Protein AF-A0A3A4UJH0-F1 (afdb_monomer_lite)

Sequence (77 aa):
MPVIEVKLRKWGHSLGVIIPKEIIEREKVRENQTIRIMLMKDSAKVLQETFGMAKGLLKKPAQQIKDELRAELYDDG

Structure (mmCIF, N/CA/C/O backbone):
data_AF-A0A3A4UJH0-F1
#
_entry.id   AF-A0A3A4UJH0-F1
#
loop_
_atom_site.group_PDB
_atom_site.id
_atom_site.type_symbol
_atom_site.label_atom_id
_atom_site.label_alt_id
_atom_site.label_comp_id
_atom_site.label_asym_id
_atom_site.label_entity_id
_atom_site.label_seq_id
_atom_site.pdbx_PDB_ins_code
_atom_site.Cartn_x
_atom_site.Cartn_y
_atom_site.Cartn_z
_atom_site.occupancy
_atom_site.B_iso_or_equiv
_atom_site.auth_seq_id
_atom_site.auth_comp_id
_atom_site.auth_asym_id
_atom_site.auth_atom_id
_atom_site.pdbx_PDB_model_num
ATOM 1 N N . MET A 1 1 ? -4.592 -17.922 -3.499 1.00 64.50 1 MET A N 1
ATOM 2 C CA . MET A 1 1 ? -4.396 -16.678 -2.724 1.00 64.50 1 MET A CA 1
ATOM 3 C C . MET A 1 1 ? -4.757 -15.512 -3.627 1.00 64.50 1 MET A C 1
ATOM 5 O O . MET A 1 1 ? -4.197 -15.463 -4.718 1.00 64.50 1 MET A O 1
ATOM 9 N N . PRO A 1 2 ? -5.711 -14.645 -3.255 1.00 69.25 2 PRO A N 1
ATOM 10 C CA . PRO A 1 2 ? -6.026 -13.469 -4.059 1.00 69.25 2 PRO A CA 1
ATOM 11 C C . PRO A 1 2 ? -4.836 -12.501 -4.045 1.00 69.25 2 PRO A C 1
ATOM 13 O O . PRO A 1 2 ? -4.318 -12.167 -2.982 1.00 69.25 2 PRO A O 1
ATOM 16 N N . VAL A 1 3 ? -4.396 -12.076 -5.229 1.00 80.81 3 VAL A N 1
ATOM 17 C CA . VAL A 1 3 ? -3.400 -11.012 -5.397 1.00 80.81 3 VAL A CA 1
ATOM 18 C C . VAL A 1 3 ? -4.161 -9.755 -5.791 1.00 80.81 3 VAL A C 1
ATOM 20 O O . VAL A 1 3 ? -4.946 -9.786 -6.736 1.00 80.81 3 VAL A O 1
ATOM 23 N N . ILE A 1 4 ? -3.964 -8.671 -5.041 1.00 84.75 4 ILE A N 1
ATOM 24 C CA . ILE A 1 4 ? -4.586 -7.375 -5.317 1.00 84.75 4 ILE A CA 1
ATOM 25 C C . ILE A 1 4 ? -3.507 -6.370 -5.702 1.00 84.75 4 ILE A C 1
ATOM 27 O O . ILE A 1 4 ? -2.491 -6.245 -5.018 1.00 84.75 4 ILE A O 1
ATOM 31 N N . GLU A 1 5 ? -3.733 -5.651 -6.795 1.00 84.31 5 GLU A N 1
ATOM 32 C CA . GLU A 1 5 ? -2.879 -4.539 -7.192 1.00 84.31 5 GLU A CA 1
ATOM 33 C C . GLU A 1 5 ? -3.441 -3.246 -6.604 1.00 84.31 5 GLU A C 1
ATOM 35 O O . GLU A 1 5 ? -4.616 -2.915 -6.767 1.00 84.31 5 GLU A O 1
ATOM 40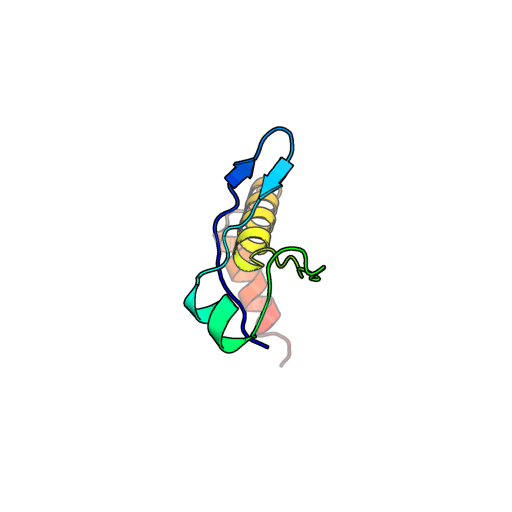 N N . VAL A 1 6 ? -2.604 -2.528 -5.864 1.00 88.50 6 VAL A N 1
ATOM 41 C CA . VAL A 1 6 ? -3.009 -1.362 -5.081 1.00 88.50 6 VAL A CA 1
ATOM 42 C C . VAL A 1 6 ? -1.894 -0.332 -5.080 1.00 88.50 6 VAL A C 1
ATOM 44 O O . VAL A 1 6 ? -0.708 -0.652 -4.993 1.00 88.50 6 VAL A O 1
ATOM 47 N N . LYS A 1 7 ? -2.273 0.944 -5.150 1.00 89.44 7 LYS A N 1
ATOM 48 C CA . LYS A 1 7 ? -1.314 2.047 -5.138 1.00 89.44 7 LYS A CA 1
ATOM 49 C C . LYS A 1 7 ? -0.998 2.464 -3.705 1.00 89.44 7 LYS A C 1
ATOM 51 O O . LYS A 1 7 ? -1.892 2.878 -2.969 1.00 89.44 7 LYS A O 1
ATOM 56 N N . LEU A 1 8 ? 0.284 2.435 -3.347 1.00 91.88 8 LEU A N 1
ATOM 57 C CA . LEU A 1 8 ? 0.767 2.973 -2.076 1.00 91.88 8 LEU A CA 1
ATOM 58 C C . LEU A 1 8 ? 0.538 4.489 -1.997 1.00 91.88 8 LEU A C 1
ATOM 60 O O . LEU A 1 8 ? 0.712 5.220 -2.979 1.00 91.88 8 LEU A O 1
ATOM 64 N N . ARG A 1 9 ? 0.160 4.971 -0.812 1.00 92.62 9 ARG A N 1
ATOM 65 C CA . ARG A 1 9 ? -0.066 6.394 -0.519 1.00 92.62 9 ARG A CA 1
ATOM 66 C C . ARG A 1 9 ? 0.701 6.805 0.733 1.00 92.62 9 ARG A C 1
ATOM 68 O O . ARG A 1 9 ? 0.903 5.996 1.630 1.00 92.62 9 ARG A O 1
ATOM 75 N N . LYS A 1 10 ? 1.123 8.070 0.804 1.00 95.56 10 LYS A N 1
ATOM 76 C CA . LYS A 1 10 ? 1.764 8.620 2.005 1.00 95.56 10 LYS A CA 1
ATOM 77 C C . LYS A 1 10 ? 0.738 8.725 3.131 1.00 95.56 10 LYS A C 1
ATOM 79 O O . LYS A 1 10 ? -0.318 9.322 2.944 1.00 95.56 10 LYS A O 1
ATOM 84 N N . TRP A 1 11 ? 1.090 8.196 4.293 1.00 95.69 11 TRP A N 1
ATOM 85 C CA . TRP A 1 11 ? 0.358 8.349 5.542 1.00 95.69 11 TRP A CA 1
ATOM 86 C C . TRP A 1 11 ? 1.346 8.807 6.613 1.00 95.69 11 TRP A C 1
ATOM 88 O O . TRP A 1 11 ? 2.130 8.017 7.134 1.00 95.69 11 TRP A O 1
ATOM 98 N N . GLY A 1 12 ? 1.361 10.108 6.912 1.00 93.25 12 GLY A N 1
ATOM 99 C CA . GLY A 1 12 ? 2.336 10.688 7.840 1.00 93.25 12 GLY A CA 1
ATOM 100 C C . GLY A 1 12 ? 3.782 10.430 7.393 1.00 93.25 12 GLY A C 1
ATOM 101 O O . GLY A 1 12 ? 4.171 10.821 6.289 1.00 93.25 12 GLY A O 1
ATOM 102 N N . HIS A 1 13 ? 4.562 9.756 8.244 1.00 96.12 13 HIS A N 1
ATOM 103 C CA . HIS A 1 13 ? 5.941 9.321 7.978 1.00 96.12 13 HIS A CA 1
ATOM 104 C C . HIS A 1 13 ? 6.016 7.868 7.454 1.00 96.12 13 HIS A C 1
ATOM 106 O O . HIS A 1 13 ? 6.996 7.152 7.650 1.00 96.12 13 HIS A O 1
ATOM 112 N N . SER A 1 14 ? 4.951 7.366 6.832 1.00 94.19 14 SER A N 1
ATOM 113 C CA . SER A 1 14 ? 4.879 5.988 6.340 1.00 94.19 14 SER A CA 1
ATOM 114 C C . SER A 1 14 ? 4.171 5.905 4.990 1.00 94.19 14 SER A C 1
ATOM 116 O O . SER A 1 14 ? 3.574 6.874 4.513 1.00 94.19 14 SER A O 1
ATOM 118 N N . LEU A 1 15 ? 4.256 4.735 4.356 1.00 92.56 15 LEU A N 1
ATOM 119 C CA . LEU A 1 15 ? 3.428 4.379 3.210 1.00 92.56 15 LEU A CA 1
ATOM 120 C C . LEU A 1 15 ? 2.321 3.439 3.680 1.00 92.56 15 LEU A C 1
ATOM 122 O O . LEU A 1 15 ? 2.589 2.434 4.332 1.00 92.56 15 LEU A O 1
ATOM 126 N N . GLY A 1 16 ? 1.086 3.789 3.344 1.00 92.38 16 GLY A N 1
ATOM 127 C CA . GLY A 1 16 ? -0.099 2.984 3.583 1.00 92.38 16 GLY A CA 1
ATOM 128 C C . GLY A 1 16 ? -0.670 2.433 2.282 1.00 92.38 16 GLY A C 1
ATOM 129 O O . GLY A 1 16 ? -0.384 2.920 1.183 1.00 92.38 16 GLY A O 1
ATOM 130 N N . VAL A 1 17 ? -1.518 1.426 2.434 1.00 91.38 17 VAL A N 1
ATOM 131 C CA . VAL A 1 17 ? -2.292 0.808 1.362 1.00 91.38 17 VAL A CA 1
ATOM 132 C C . VAL A 1 17 ? -3.762 0.804 1.763 1.00 91.38 17 VAL A C 1
ATOM 134 O O . VAL A 1 17 ? -4.084 0.568 2.924 1.00 91.38 17 VAL A O 1
AT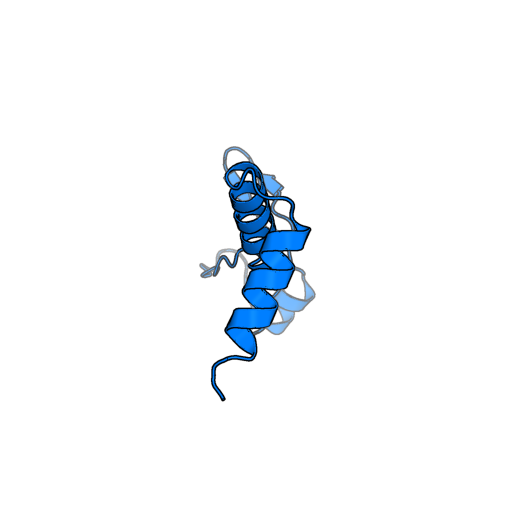OM 137 N N . ILE A 1 18 ? -4.650 1.095 0.815 1.00 91.06 18 ILE A N 1
ATOM 138 C CA . ILE A 1 18 ? -6.098 1.011 1.022 1.00 91.06 18 ILE A CA 1
ATOM 139 C C . ILE A 1 18 ? -6.550 -0.327 0.448 1.00 91.06 18 ILE A C 1
ATOM 141 O O . ILE A 1 18 ? -6.332 -0.594 -0.733 1.00 91.06 18 ILE A O 1
ATOM 145 N N . ILE A 1 19 ? -7.150 -1.168 1.288 1.00 90.56 19 ILE A N 1
ATOM 146 C CA . ILE A 1 19 ? -7.698 -2.462 0.877 1.00 90.56 19 ILE A CA 1
ATOM 147 C C . ILE A 1 19 ? -9.165 -2.247 0.470 1.00 90.56 19 ILE A C 1
ATOM 149 O O . ILE A 1 19 ? -9.915 -1.669 1.260 1.00 90.56 19 ILE A O 1
ATOM 153 N N . PRO A 1 20 ? -9.589 -2.682 -0.730 1.00 90.56 20 PRO A N 1
ATOM 154 C CA . PRO A 1 20 ? -10.979 -2.564 -1.166 1.00 90.56 20 PRO A CA 1
ATOM 155 C C . PRO A 1 20 ? -11.952 -3.264 -0.211 1.00 90.56 20 PRO A C 1
ATOM 157 O O . PRO A 1 20 ? -11.651 -4.334 0.331 1.00 90.56 20 PRO A O 1
ATOM 160 N N . LYS A 1 21 ? -13.136 -2.672 -0.020 1.00 90.94 21 LYS A N 1
ATOM 161 C CA . LYS A 1 21 ? -14.131 -3.147 0.952 1.00 90.94 21 LYS A CA 1
ATOM 162 C C . LYS A 1 21 ? -14.598 -4.570 0.645 1.00 90.94 21 LYS A C 1
ATOM 164 O O . LYS A 1 21 ? -14.786 -5.365 1.559 1.00 90.94 21 LYS A O 1
ATOM 169 N N . GLU A 1 22 ? -14.705 -4.915 -0.632 1.00 92.00 22 GLU A N 1
ATOM 170 C CA . GLU A 1 22 ? -15.157 -6.226 -1.099 1.00 92.00 22 GLU A CA 1
ATOM 171 C C . GLU A 1 22 ? -14.209 -7.344 -0.641 1.00 92.00 22 GLU A C 1
ATOM 173 O O . GLU A 1 22 ? -14.645 -8.458 -0.349 1.00 92.00 22 GLU A O 1
ATOM 178 N N . ILE A 1 23 ? -12.907 -7.044 -0.552 1.00 90.62 23 ILE A N 1
ATOM 179 C CA . ILE A 1 23 ? -11.887 -7.976 -0.060 1.00 90.62 23 ILE A CA 1
ATOM 180 C C . ILE A 1 23 ? -11.978 -8.104 1.460 1.00 90.62 23 ILE A C 1
ATOM 182 O O . ILE A 1 23 ? -11.930 -9.216 1.979 1.00 90.62 23 ILE A O 1
ATOM 186 N N . ILE A 1 24 ? -12.165 -6.987 2.170 1.00 91.62 24 ILE A N 1
ATOM 187 C CA . ILE A 1 24 ? -12.347 -6.979 3.629 1.00 91.62 24 ILE A CA 1
ATOM 188 C C . ILE A 1 24 ? -13.557 -7.827 4.036 1.00 91.62 24 ILE A C 1
ATOM 190 O O . ILE A 1 24 ? -13.448 -8.665 4.932 1.00 91.62 24 ILE A O 1
ATOM 194 N N . GLU A 1 25 ? -14.690 -7.651 3.354 1.00 91.94 25 GLU A N 1
ATOM 195 C CA . GLU A 1 25 ? -15.922 -8.396 3.622 1.00 91.94 25 GLU A CA 1
ATOM 196 C C . GLU A 1 25 ? -15.775 -9.887 3.286 1.00 91.94 25 GLU A C 1
ATOM 198 O O . GLU A 1 25 ? -16.162 -10.740 4.089 1.00 91.94 25 GLU A O 1
ATOM 203 N N . ARG A 1 26 ? -15.170 -10.214 2.134 1.00 91.75 26 ARG A N 1
ATOM 204 C CA . ARG A 1 26 ? -14.951 -11.602 1.695 1.00 91.75 26 ARG A CA 1
ATOM 205 C C . ARG A 1 26 ? -14.022 -12.371 2.633 1.00 91.75 26 ARG A C 1
ATOM 207 O O . ARG A 1 26 ? -14.343 -13.493 3.018 1.00 91.75 26 ARG A O 1
ATOM 214 N N . GLU A 1 27 ? -12.901 -11.761 3.007 1.00 89.69 27 GLU A N 1
ATOM 215 C CA . GLU A 1 27 ? -11.874 -12.374 3.861 1.00 89.69 27 GLU A CA 1
ATOM 216 C C . GLU A 1 27 ? -12.170 -12.195 5.362 1.00 89.69 27 GLU A C 1
ATOM 218 O O . GLU A 1 27 ? -11.418 -12.671 6.211 1.00 89.69 27 GLU A O 1
ATOM 223 N N . LYS A 1 28 ? -13.285 -11.528 5.702 1.00 91.75 28 LYS A N 1
ATOM 224 C CA . LYS A 1 28 ? -13.748 -11.264 7.076 1.00 91.75 28 LYS A CA 1
ATOM 225 C C . LYS A 1 28 ? -12.680 -10.597 7.949 1.00 91.75 28 LYS A C 1
ATOM 227 O O . LYS A 1 28 ? -12.599 -10.859 9.153 1.00 91.75 28 LYS A O 1
ATOM 232 N N . VAL A 1 29 ? -11.879 -9.727 7.339 1.00 90.31 29 VAL A N 1
ATOM 233 C CA . VAL A 1 29 ? -10.863 -8.934 8.035 1.00 90.31 29 VAL A CA 1
ATOM 234 C C . VAL A 1 29 ? -11.565 -7.869 8.869 1.00 90.31 29 VAL A C 1
ATOM 236 O O . VAL A 1 29 ? -12.547 -7.268 8.432 1.00 90.31 29 VAL A O 1
ATOM 239 N N . ARG A 1 30 ? -11.081 -7.639 10.088 1.00 90.81 30 ARG A N 1
ATOM 240 C CA . ARG A 1 30 ? -11.638 -6.628 10.994 1.00 90.81 30 ARG A CA 1
ATOM 241 C C . ARG A 1 30 ? -10.633 -5.523 11.266 1.00 90.81 30 ARG A C 1
ATOM 243 O O . ARG A 1 30 ? -9.423 -5.714 11.150 1.00 90.81 30 ARG A O 1
ATOM 250 N N . GLU A 1 31 ? -11.149 -4.369 11.671 1.00 84.38 31 GLU A N 1
ATOM 251 C CA . GLU A 1 31 ? -10.319 -3.288 12.193 1.00 84.38 31 GLU A CA 1
ATOM 252 C C . GLU A 1 31 ? -9.466 -3.782 13.374 1.00 84.38 31 GLU A C 1
ATOM 254 O O . GLU A 1 31 ? -9.886 -4.647 14.144 1.00 84.38 31 GLU A O 1
ATOM 259 N N . ASN A 1 32 ? -8.252 -3.236 13.502 1.00 88.88 32 ASN A N 1
ATOM 260 C CA . ASN A 1 32 ? -7.251 -3.589 14.522 1.00 88.88 32 ASN A CA 1
ATOM 261 C C . ASN A 1 32 ? -6.695 -5.021 14.459 1.00 88.88 32 ASN A C 1
ATOM 263 O O . ASN A 1 32 ? -5.936 -5.432 15.338 1.00 88.88 32 ASN A O 1
ATOM 267 N N . GLN A 1 33 ? -7.010 -5.781 13.412 1.00 92.38 33 GLN A N 1
ATOM 268 C CA . GLN A 1 33 ? -6.398 -7.080 13.183 1.00 92.38 33 GLN A CA 1
ATOM 269 C C . GLN A 1 33 ? -5.000 -6.924 12.571 1.00 92.38 33 GLN A C 1
ATOM 271 O O . GLN A 1 33 ? -4.801 -6.195 11.600 1.00 92.38 33 GLN A O 1
ATOM 276 N N . THR A 1 34 ? -4.017 -7.651 13.103 1.00 90.12 34 THR A N 1
ATOM 277 C CA . THR A 1 34 ? -2.702 -7.757 12.463 1.00 90.12 34 THR A CA 1
ATOM 278 C C . THR A 1 34 ? -2.794 -8.651 11.231 1.00 90.12 34 THR A C 1
ATOM 280 O O . THR A 1 34 ? -3.216 -9.804 11.320 1.00 90.12 34 THR A O 1
ATOM 283 N N . ILE A 1 35 ? -2.348 -8.136 10.088 1.00 88.31 35 ILE A N 1
ATOM 284 C CA . ILE A 1 35 ? -2.266 -8.874 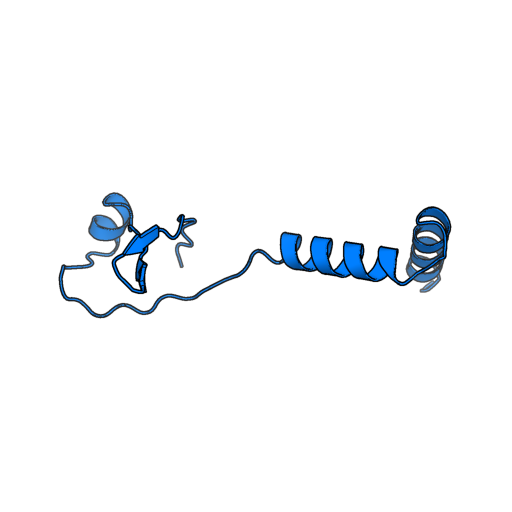8.825 1.00 88.31 35 ILE A CA 1
ATOM 285 C C . ILE A 1 35 ? -0.822 -8.899 8.317 1.00 88.31 35 ILE A C 1
ATOM 287 O O . ILE A 1 35 ? -0.025 -8.014 8.628 1.00 88.31 35 ILE A O 1
ATOM 291 N N . ARG A 1 36 ? -0.476 -9.915 7.523 1.00 87.19 36 ARG A N 1
ATOM 292 C CA . ARG A 1 36 ? 0.813 -9.992 6.823 1.00 87.19 36 ARG A CA 1
ATOM 293 C C . ARG A 1 36 ? 0.619 -9.580 5.371 1.00 87.19 36 ARG A C 1
ATOM 295 O O . ARG A 1 36 ? -0.285 -10.081 4.710 1.00 87.19 36 ARG A O 1
ATOM 302 N N . ILE A 1 37 ? 1.486 -8.701 4.880 1.00 86.69 37 ILE A N 1
ATOM 303 C CA . ILE A 1 37 ? 1.487 -8.243 3.488 1.00 86.69 37 ILE A CA 1
ATOM 304 C C . ILE A 1 37 ? 2.726 -8.820 2.806 1.00 86.69 37 ILE A C 1
ATOM 306 O O . ILE A 1 37 ? 3.840 -8.661 3.303 1.00 86.69 37 ILE A O 1
ATOM 310 N N . MET A 1 38 ? 2.533 -9.490 1.671 1.00 84.56 38 MET A N 1
ATOM 311 C CA . MET A 1 38 ? 3.623 -9.918 0.799 1.00 84.56 38 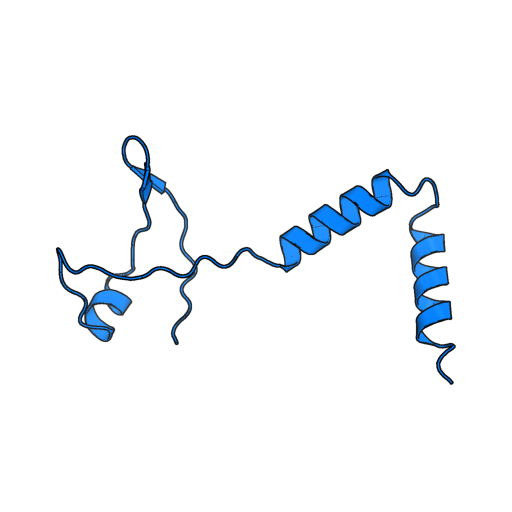MET A CA 1
ATOM 312 C C . MET A 1 38 ? 3.840 -8.847 -0.270 1.00 84.56 38 MET A C 1
ATOM 314 O O . MET A 1 38 ? 2.915 -8.507 -1.003 1.00 84.56 38 MET A O 1
ATOM 318 N N . LEU A 1 39 ? 5.054 -8.306 -0.351 1.00 82.62 39 LEU A N 1
ATOM 319 C CA . LEU A 1 39 ? 5.419 -7.314 -1.358 1.00 82.62 39 LEU A CA 1
ATOM 320 C C . LEU A 1 39 ? 6.041 -8.020 -2.561 1.00 82.62 39 LEU A C 1
ATOM 322 O O . LEU A 1 39 ? 7.115 -8.607 -2.450 1.00 82.62 39 LEU A O 1
ATOM 326 N N . MET A 1 40 ? 5.380 -7.930 -3.711 1.00 80.12 40 MET A N 1
ATOM 327 C CA . MET A 1 40 ? 5.909 -8.396 -4.991 1.00 80.12 40 MET A CA 1
ATOM 328 C C . MET A 1 40 ? 6.192 -7.174 -5.863 1.00 80.12 40 MET A C 1
ATOM 330 O O . MET A 1 40 ? 5.332 -6.312 -6.023 1.00 80.12 40 MET A O 1
ATOM 334 N N . LYS A 1 41 ? 7.417 -7.061 -6.381 1.00 72.69 41 LYS A N 1
ATOM 335 C CA . LYS A 1 41 ? 7.765 -6.035 -7.373 1.00 72.69 41 LYS A CA 1
ATOM 336 C C . LYS A 1 41 ? 7.488 -6.599 -8.760 1.00 72.69 41 LYS A C 1
ATOM 338 O O . LYS A 1 41 ? 7.818 -7.758 -9.001 1.00 72.69 41 LYS A O 1
ATOM 343 N N . ASP A 1 42 ? 6.954 -5.779 -9.663 1.00 66.88 42 ASP A N 1
ATOM 344 C CA . ASP A 1 42 ? 6.782 -6.172 -11.063 1.00 66.88 42 ASP A CA 1
ATOM 345 C C . ASP A 1 42 ? 8.129 -6.552 -11.680 1.00 66.88 42 ASP A C 1
ATOM 347 O O . ASP A 1 42 ? 8.976 -5.706 -11.983 1.00 66.88 42 ASP A O 1
ATOM 351 N N . SER A 1 43 ? 8.318 -7.849 -11.888 1.00 61.59 43 SER A N 1
ATOM 352 C CA . SER A 1 43 ? 9.522 -8.433 -12.475 1.00 61.59 43 SER A CA 1
ATOM 353 C C . SER A 1 43 ? 9.752 -7.958 -13.911 1.00 61.59 43 SER A C 1
ATOM 355 O O . SER A 1 43 ? 10.899 -7.801 -14.321 1.00 61.59 43 SER A O 1
ATOM 357 N N . ALA A 1 44 ? 8.691 -7.629 -14.656 1.00 58.09 44 ALA A N 1
ATOM 358 C CA . ALA A 1 44 ? 8.794 -7.060 -16.002 1.00 58.09 44 ALA A CA 1
ATOM 359 C C . ALA A 1 44 ? 9.500 -5.692 -16.015 1.00 58.09 44 ALA A C 1
ATOM 361 O O . ALA A 1 44 ? 10.290 -5.409 -16.918 1.00 58.09 44 ALA A O 1
ATOM 362 N N . LYS A 1 45 ? 9.264 -4.861 -14.991 1.00 58.59 45 LYS A N 1
ATOM 363 C CA . LYS A 1 45 ? 9.904 -3.547 -14.850 1.00 58.59 45 LYS A CA 1
ATOM 364 C C . LYS A 1 45 ? 11.368 -3.686 -14.447 1.00 58.59 45 LYS A C 1
ATOM 366 O O . LYS A 1 45 ? 12.222 -3.037 -15.036 1.00 58.59 45 LYS A O 1
ATOM 371 N N . VAL A 1 46 ? 11.659 -4.615 -13.533 1.00 60.75 46 VAL A N 1
ATOM 372 C CA . VAL A 1 46 ? 13.033 -4.955 -13.127 1.00 60.75 46 VAL A CA 1
ATOM 373 C C . VAL A 1 46 ? 13.838 -5.488 -14.313 1.00 60.75 46 VAL A C 1
ATOM 375 O O . VAL A 1 46 ? 14.976 -5.068 -14.510 1.00 60.75 46 VAL A O 1
ATOM 378 N N . LEU A 1 47 ? 13.253 -6.360 -15.142 1.00 59.81 47 LEU A N 1
ATOM 379 C CA . LEU A 1 47 ? 13.896 -6.837 -16.365 1.00 59.81 47 LEU A CA 1
ATOM 380 C C . LEU A 1 47 ? 14.132 -5.680 -17.336 1.00 59.81 47 LEU A C 1
ATOM 382 O O . LEU A 1 47 ? 15.261 -5.507 -17.769 1.00 59.81 47 LEU A O 1
ATOM 386 N N . GLN A 1 48 ? 13.134 -4.847 -17.645 1.00 61.16 48 GLN A N 1
ATOM 387 C CA . GLN A 1 48 ? 13.332 -3.699 -18.543 1.00 61.16 48 GLN A CA 1
ATOM 388 C C . GLN A 1 48 ? 14.400 -2.717 -18.047 1.00 61.16 48 GLN A C 1
ATOM 390 O O . GLN A 1 48 ? 15.217 -2.264 -18.847 1.00 61.16 48 GLN A O 1
ATOM 395 N N . GLU A 1 49 ? 14.427 -2.410 -16.752 1.00 63.59 49 GLU A N 1
ATOM 396 C CA . GLU A 1 49 ? 15.439 -1.544 -16.139 1.00 63.59 49 GLU A CA 1
ATOM 397 C C . GLU A 1 49 ? 16.834 -2.177 -16.230 1.00 63.59 49 GLU A C 1
ATOM 399 O O . GLU A 1 49 ? 17.788 -1.523 -16.651 1.00 63.59 49 GLU A O 1
ATOM 404 N N . THR A 1 50 ? 16.942 -3.476 -15.946 1.00 63.19 50 THR A N 1
ATOM 405 C CA . THR A 1 50 ? 18.207 -4.226 -16.020 1.00 63.19 50 THR A CA 1
ATOM 406 C C . THR A 1 50 ? 18.698 -4.374 -17.465 1.00 63.19 50 THR A C 1
ATOM 408 O O . THR A 1 50 ? 19.868 -4.131 -17.751 1.00 63.19 50 THR A O 1
ATOM 411 N N . PHE A 1 51 ? 17.808 -4.689 -18.410 1.00 65.81 51 PHE A N 1
ATOM 412 C CA . PHE A 1 51 ? 18.102 -4.746 -19.846 1.00 65.81 51 PHE A CA 1
ATOM 413 C C . PHE A 1 51 ? 18.441 -3.361 -20.417 1.00 65.81 51 PHE A C 1
ATOM 415 O O . PHE A 1 51 ? 19.283 -3.254 -21.309 1.00 65.81 51 PHE A O 1
ATOM 422 N N . GLY A 1 52 ? 17.811 -2.296 -19.918 1.00 59.94 52 GLY A N 1
ATOM 423 C CA . GLY A 1 52 ? 18.116 -0.912 -20.281 1.00 59.94 52 GLY A CA 1
ATOM 424 C C . GLY A 1 52 ? 19.506 -0.485 -19.811 1.00 59.94 52 GLY A C 1
ATOM 425 O O . GLY A 1 52 ? 20.270 0.079 -20.595 1.00 59.94 52 GLY A O 1
ATOM 426 N N . MET A 1 53 ? 19.873 -0.827 -18.572 1.00 63.50 53 MET A N 1
ATOM 427 C CA . MET A 1 5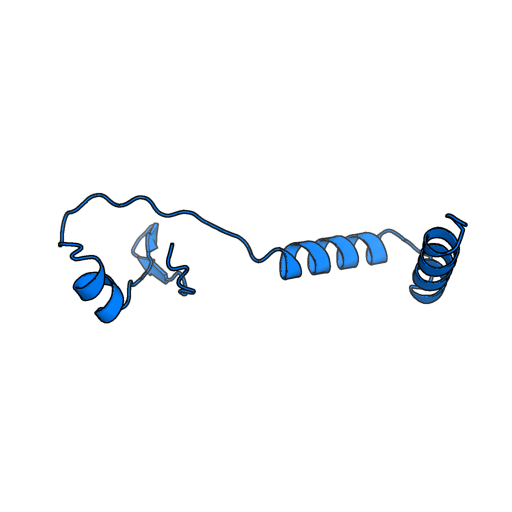3 ? 21.225 -0.613 -18.041 1.00 63.50 53 MET A CA 1
ATOM 428 C C . MET A 1 53 ? 22.274 -1.447 -18.789 1.00 63.50 53 MET A C 1
ATOM 430 O O . MET A 1 53 ? 23.319 -0.918 -19.164 1.00 63.50 53 MET A O 1
ATOM 434 N N . ALA A 1 54 ? 21.982 -2.717 -19.085 1.00 60.06 54 ALA A N 1
ATOM 435 C CA . ALA A 1 54 ? 22.869 -3.586 -19.857 1.00 60.06 54 ALA A CA 1
ATOM 436 C C . ALA A 1 54 ? 23.100 -3.059 -21.284 1.00 60.06 54 ALA A C 1
ATOM 438 O O . ALA A 1 54 ? 24.238 -3.014 -21.740 1.00 60.06 54 ALA A O 1
ATOM 439 N N . LYS A 1 55 ? 22.055 -2.570 -21.969 1.00 57.59 55 LYS A N 1
ATOM 440 C CA . LYS A 1 55 ? 22.196 -1.882 -23.267 1.00 57.59 55 LYS A CA 1
ATOM 441 C C . LYS A 1 55 ? 23.027 -0.601 -23.186 1.00 57.59 55 LYS A C 1
ATOM 443 O O . LYS A 1 55 ? 23.698 -0.273 -24.154 1.00 57.59 55 LYS A O 1
ATOM 448 N N . GLY A 1 56 ? 22.974 0.130 -22.072 1.00 60.44 56 GLY A N 1
ATOM 449 C CA . GLY A 1 56 ? 23.797 1.326 -21.864 1.00 60.44 56 GLY A CA 1
ATOM 450 C C . GLY A 1 56 ? 25.282 1.014 -21.642 1.00 60.44 56 GLY A C 1
ATOM 451 O O . GLY A 1 56 ? 26.142 1.793 -22.048 1.00 60.44 56 GLY A O 1
ATOM 452 N N . LEU A 1 57 ? 25.587 -0.134 -21.029 1.00 56.50 57 LEU A N 1
ATOM 453 C CA . LEU A 1 57 ? 26.954 -0.616 -20.787 1.00 56.50 57 LEU A CA 1
ATOM 454 C C . LEU A 1 57 ? 27.551 -1.335 -22.007 1.00 56.50 57 LEU A C 1
ATOM 456 O O . LEU A 1 57 ? 28.759 -1.276 -22.243 1.00 56.50 57 LEU A O 1
ATOM 460 N N . LEU A 1 58 ? 26.710 -1.980 -22.814 1.00 55.97 58 LEU A N 1
ATOM 461 C CA . LEU A 1 58 ? 27.096 -2.611 -24.068 1.00 55.97 58 LEU A CA 1
ATOM 462 C C . LEU A 1 58 ? 27.112 -1.556 -25.181 1.00 55.97 58 LEU A C 1
ATOM 464 O O . LEU A 1 58 ? 26.102 -1.287 -25.818 1.00 55.97 58 LEU A O 1
ATOM 468 N N . LYS A 1 59 ? 28.294 -1.011 -25.496 1.00 58.03 59 LYS A N 1
ATOM 469 C CA . LYS A 1 59 ? 28.530 -0.165 -26.691 1.00 58.03 59 LYS A CA 1
ATOM 470 C C . LYS A 1 59 ? 28.249 -0.874 -28.034 1.00 58.03 59 LYS A C 1
ATOM 472 O O . LYS A 1 59 ? 28.513 -0.302 -29.090 1.00 58.03 59 LYS A O 1
ATOM 477 N N . LYS A 1 60 ? 27.765 -2.119 -28.019 1.00 59.81 60 LYS A N 1
ATOM 478 C CA . LYS A 1 60 ? 27.353 -2.846 -29.219 1.00 59.81 60 LYS A CA 1
ATOM 479 C C . LYS A 1 60 ? 25.925 -2.429 -29.609 1.00 59.81 60 LYS A C 1
ATOM 481 O O . LYS A 1 60 ? 25.058 -2.337 -28.739 1.00 59.81 60 LYS A O 1
ATOM 486 N N . PRO A 1 61 ? 25.640 -2.202 -30.903 1.00 66.00 61 PRO A N 1
ATOM 487 C CA . PRO A 1 61 ? 24.290 -1.918 -31.376 1.00 66.00 61 PRO A CA 1
ATOM 488 C C . PRO A 1 61 ? 23.308 -2.997 -30.910 1.00 66.00 61 PRO A C 1
ATOM 490 O O . PRO A 1 61 ? 23.591 -4.188 -31.027 1.00 66.00 61 PRO A O 1
ATOM 493 N N . ALA A 1 62 ? 22.121 -2.594 -30.446 1.00 64.25 62 ALA A N 1
ATOM 494 C CA . ALA A 1 62 ? 21.081 -3.506 -29.953 1.00 64.25 62 ALA A CA 1
ATOM 495 C C . ALA A 1 62 ? 20.675 -4.606 -30.958 1.00 64.25 62 ALA A C 1
ATOM 497 O O . ALA A 1 62 ? 20.067 -5.597 -30.561 1.00 64.25 62 ALA A O 1
ATOM 498 N N . GLN A 1 63 ? 20.997 -4.420 -32.239 1.00 64.75 63 GLN A N 1
ATOM 499 C CA . GLN A 1 63 ? 20.805 -5.402 -33.298 1.00 64.75 63 GLN A CA 1
ATOM 500 C C . GLN A 1 63 ? 21.776 -6.586 -33.170 1.00 64.75 63 GLN A C 1
ATOM 502 O O . GLN A 1 63 ? 21.327 -7.722 -33.160 1.00 64.75 63 GLN A O 1
ATOM 507 N N . GLN A 1 64 ? 23.068 -6.326 -32.932 1.00 69.38 64 GLN A N 1
ATOM 508 C CA . GLN A 1 64 ? 24.082 -7.378 -32.777 1.00 69.38 64 GLN A CA 1
ATOM 509 C C . GLN A 1 64 ? 23.798 -8.268 -31.565 1.00 69.38 64 GLN A C 1
ATOM 511 O O . GLN A 1 64 ? 23.949 -9.475 -31.647 1.00 69.38 64 GLN A O 1
ATOM 516 N N . ILE A 1 65 ? 23.310 -7.685 -30.465 1.00 71.12 65 ILE A N 1
ATOM 517 C CA . ILE A 1 65 ? 22.937 -8.442 -29.260 1.00 71.12 65 ILE A CA 1
ATOM 518 C C . ILE A 1 65 ? 21.739 -9.365 -29.539 1.00 71.12 65 ILE A C 1
ATOM 520 O O . ILE A 1 65 ? 21.693 -10.485 -29.044 1.00 71.12 65 ILE A O 1
ATOM 524 N N . LYS A 1 66 ? 20.757 -8.908 -30.330 1.00 69.31 66 LYS A N 1
ATOM 525 C CA . LYS A 1 66 ? 19.606 -9.737 -30.726 1.00 69.31 66 LYS A CA 1
ATOM 526 C C . LYS A 1 66 ? 20.018 -10.873 -31.656 1.00 69.31 66 LYS A C 1
ATOM 528 O O . LYS A 1 66 ? 19.445 -11.953 -31.551 1.00 69.31 66 LYS A O 1
ATOM 533 N N . ASP A 1 67 ? 20.964 -10.609 -32.550 1.00 75.31 67 ASP A N 1
ATOM 534 C CA . ASP A 1 67 ? 21.467 -11.593 -33.502 1.00 75.31 67 ASP A CA 1
ATOM 535 C C . ASP A 1 67 ? 22.354 -12.636 -32.795 1.00 75.31 67 ASP A C 1
ATOM 537 O O . ASP A 1 67 ? 22.169 -13.823 -33.036 1.00 75.31 67 ASP A O 1
ATOM 541 N N . GLU A 1 68 ? 23.210 -12.225 -31.847 1.00 67.69 68 GLU A N 1
ATOM 542 C CA . GLU A 1 68 ? 23.990 -13.126 -30.974 1.00 67.69 68 GLU A CA 1
ATOM 543 C C . GLU A 1 68 ? 23.062 -14.003 -30.108 1.00 67.69 68 GLU A C 1
ATOM 545 O O . GLU A 1 68 ? 23.184 -15.223 -30.145 1.00 67.69 68 GLU A O 1
ATOM 550 N N . LEU A 1 69 ? 22.054 -13.428 -29.428 1.00 72.06 69 LEU A N 1
ATOM 551 C CA . LEU A 1 69 ? 21.079 -14.220 -28.654 1.00 72.06 69 LEU A CA 1
ATOM 552 C C . LEU A 1 69 ? 20.287 -15.201 -29.528 1.00 72.06 69 LEU A C 1
ATOM 554 O O . LEU A 1 69 ? 19.923 -16.283 -29.075 1.00 72.06 69 LEU A O 1
ATOM 558 N N . ARG A 1 70 ? 19.948 -14.807 -30.760 1.00 66.06 70 ARG A N 1
ATOM 559 C CA . ARG A 1 70 ? 19.212 -15.669 -31.689 1.00 66.06 70 ARG A CA 1
ATOM 560 C C . ARG A 1 70 ? 20.109 -16.759 -32.273 1.00 66.06 70 ARG A C 1
ATOM 562 O O . ARG A 1 70 ? 19.587 -17.810 -32.600 1.00 66.06 70 ARG A O 1
ATOM 569 N N . ALA A 1 71 ? 21.411 -16.541 -32.407 1.00 72.38 71 ALA A N 1
ATOM 570 C CA . ALA A 1 71 ? 22.335 -17.605 -32.782 1.00 72.38 71 ALA A CA 1
ATOM 571 C C . ALA A 1 71 ? 22.497 -18.607 -31.628 1.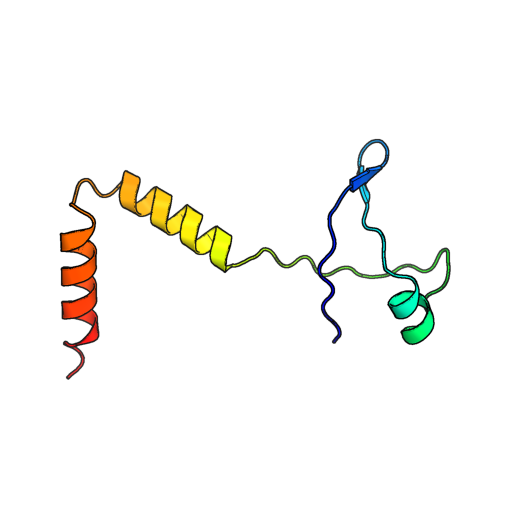00 72.38 71 ALA A C 1
ATOM 573 O O . ALA A 1 71 ? 22.323 -19.801 -31.830 1.00 72.38 71 ALA A O 1
ATOM 574 N N . GLU A 1 72 ? 22.710 -18.115 -30.408 1.00 63.94 72 GLU A N 1
ATOM 575 C CA . GLU A 1 72 ? 22.967 -18.946 -29.225 1.00 63.94 72 GLU A CA 1
ATOM 576 C C . GLU A 1 72 ? 21.750 -19.796 -28.809 1.00 63.94 72 GLU A C 1
ATOM 578 O O . GLU A 1 72 ? 21.901 -20.947 -28.424 1.00 63.94 72 GLU A O 1
ATOM 583 N N . LEU A 1 73 ? 20.521 -19.288 -28.972 1.00 61.94 73 LEU A N 1
ATOM 584 C CA . LEU A 1 73 ? 19.286 -20.043 -28.686 1.00 61.94 73 LEU A CA 1
ATOM 585 C C . LEU A 1 73 ? 18.930 -21.115 -29.735 1.00 61.94 73 LEU A C 1
ATOM 587 O O . LEU A 1 73 ? 17.975 -21.861 -29.526 1.00 61.94 73 LEU A O 1
ATOM 591 N N . TYR A 1 74 ? 19.629 -21.154 -30.871 1.00 60.59 74 TYR A N 1
ATOM 592 C CA . TYR A 1 74 ? 19.386 -22.101 -31.967 1.00 60.59 74 TYR A CA 1
ATOM 593 C C . TYR A 1 74 ? 20.587 -23.032 -32.221 1.00 60.59 74 TYR A C 1
ATOM 595 O O . TYR A 1 74 ? 20.507 -23.854 -33.130 1.00 60.59 74 TYR A O 1
ATOM 603 N N . ASP A 1 75 ? 21.656 -22.925 -31.419 1.00 56.34 75 ASP A N 1
ATOM 604 C CA . ASP A 1 75 ? 22.863 -23.771 -31.494 1.00 56.34 75 ASP A CA 1
ATOM 605 C C . ASP A 1 75 ? 22.881 -24.896 -30.431 1.00 56.34 75 ASP A C 1
ATOM 607 O O . ASP A 1 75 ? 23.813 -25.690 -30.384 1.00 56.34 75 ASP A O 1
ATOM 611 N N . ASP A 1 76 ? 21.817 -25.031 -29.624 1.00 52.28 76 ASP A N 1
ATOM 612 C CA . ASP A 1 76 ? 21.521 -26.241 -28.829 1.00 52.28 76 ASP A CA 1
ATOM 613 C C . ASP A 1 76 ? 20.764 -27.283 -29.691 1.00 52.28 76 ASP A C 1
ATOM 615 O O . ASP A 1 76 ? 19.657 -27.725 -29.358 1.00 52.28 76 ASP A O 1
ATOM 619 N N . GLY A 1 77 ? 21.342 -27.622 -30.850 1.00 47.50 77 GLY A N 1
ATOM 620 C CA . GLY A 1 77 ? 20.886 -28.670 -31.772 1.00 47.50 77 GLY A CA 1
ATOM 621 C C . GLY A 1 77 ? 21.790 -29.893 -31.756 1.00 47.50 77 GLY A C 1
ATOM 622 O O . GLY A 1 77 ? 22.993 -29.727 -32.048 1.00 47.50 77 GLY A O 1
#

Radius of gyration: 21.51 Å; chains: 1; bounding box: 44×39×48 Å

Foldseek 3Di:
DDDDDFDWDDDPPDTDTDDDPVCCVVVVPDPPDDDDDDDDDPVVVVVVVVVVVVVVVPPDPPVVVVVVVVVVVPVVD

Secondary structure (DSSP, 8-state):
--------EEETTEEE-PPPHHHHHHHT--TT----------HHHHHHHHHHHHHHH--S-HHHHHHHHHHHTT---

pLDDT: mean 76.25, std 14.26, range [47.5, 96.12]